Protein AF-B7KST6-F1 (afdb_monomer)

Sequence (78 aa):
MAEIRLITPKEAPSPDQSHVLIAPAPDGRFIARGSVSSDRDGTFWDPQPFDTVEAAIADAQAWAKQNDVPHIFVRERA

Mean predicted aligned error: 4.1 Å

Radius of gyration: 11.76 Å; Cα contacts (8 Å, |Δi|>4): 158; chains: 1; bounding box: 32×22×29 Å

Solvent-accessible surface area (backbone atoms only — not comparable to full-atom values): 4515 Å² total; per-residue (Å²): 130,57,46,79,41,83,36,54,75,88,58,75,81,65,84,81,50,39,31,31,43,34,35,70,42,98,88,66,31,28,42,43,40,35,41,37,61,50,102,84,64,70,51,73,44,72,66,80,68,24,83,40,68,67,60,43,49,54,53,49,51,55,53,24,62,77,68,74,24,58,36,35,37,38,37,48,82,125

Foldseek 3Di:
DADEAEDEPPDDDDPQAWEKEWEADPVQWIWIWTWHRDDPDIDIDTDPTHNDPVVNVVVRVVVCVVRVHRYYYYYDDD

Structure (mmCIF, N/CA/C/O backbone):
data_AF-B7KST6-F1
#
_entry.id   AF-B7KST6-F1
#
loop_
_atom_site.group_PDB
_atom_site.id
_atom_site.type_symbol
_atom_site.label_atom_id
_atom_site.label_alt_id
_atom_site.label_comp_id
_atom_site.label_asym_id
_atom_site.label_entity_id
_atom_site.label_seq_id
_atom_site.pdbx_PDB_ins_code
_atom_site.Cartn_x
_atom_site.Cartn_y
_atom_site.Cartn_z
_atom_site.occupancy
_atom_site.B_iso_or_equiv
_atom_site.auth_seq_id
_atom_site.auth_comp_id
_atom_site.auth_asym_id
_atom_site.auth_atom_id
_atom_site.pdbx_PDB_model_num
ATOM 1 N N . MET A 1 1 ? 9.197 -11.072 -8.221 1.00 73.06 1 MET A N 1
ATOM 2 C CA . MET A 1 1 ? 7.913 -10.609 -7.642 1.00 73.06 1 MET A CA 1
ATOM 3 C C . MET A 1 1 ? 8.264 -9.805 -6.407 1.00 73.06 1 MET A C 1
ATOM 5 O O . MET A 1 1 ? 9.196 -10.214 -5.725 1.00 73.06 1 MET A O 1
ATOM 9 N N . ALA A 1 2 ? 7.598 -8.676 -6.167 1.00 88.94 2 ALA A N 1
ATOM 10 C CA . ALA A 1 2 ? 7.892 -7.837 -5.008 1.00 88.94 2 ALA A CA 1
ATOM 11 C C . ALA A 1 2 ? 7.563 -8.574 -3.702 1.00 88.94 2 ALA A C 1
ATOM 13 O O . ALA A 1 2 ? 6.569 -9.301 -3.625 1.00 88.94 2 ALA A O 1
ATOM 14 N N . GLU A 1 3 ? 8.397 -8.387 -2.687 1.00 93.56 3 GLU A N 1
ATOM 15 C CA . GLU A 1 3 ? 8.190 -8.954 -1.362 1.00 93.56 3 GLU A CA 1
ATOM 16 C C . GLU A 1 3 ? 7.203 -8.094 -0.572 1.00 93.56 3 GLU A C 1
ATOM 18 O O . GLU A 1 3 ? 7.380 -6.878 -0.462 1.00 93.56 3 GLU A O 1
AT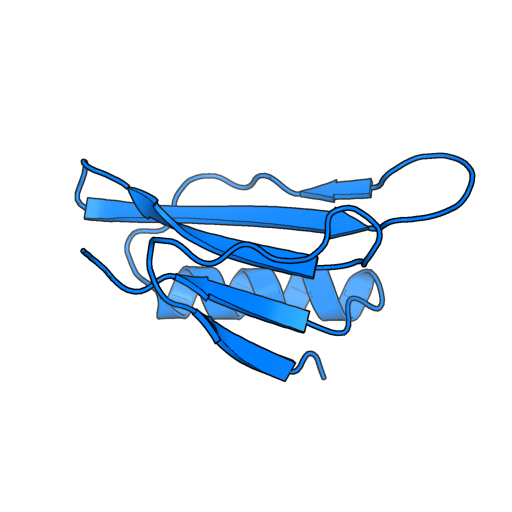OM 23 N N . ILE A 1 4 ? 6.170 -8.727 -0.013 1.00 94.00 4 ILE A N 1
ATOM 24 C CA . ILE A 1 4 ? 5.184 -8.051 0.832 1.00 94.00 4 ILE A CA 1
ATOM 25 C C . ILE A 1 4 ? 5.637 -8.147 2.289 1.00 94.00 4 ILE A C 1
ATOM 27 O O . ILE A 1 4 ? 5.840 -9.246 2.805 1.00 94.00 4 ILE A O 1
ATOM 31 N N . ARG A 1 5 ? 5.756 -7.001 2.962 1.00 93.62 5 ARG A N 1
ATOM 32 C CA . ARG A 1 5 ? 6.119 -6.896 4.379 1.00 93.62 5 ARG A CA 1
ATOM 33 C C . ARG A 1 5 ? 5.034 -6.169 5.158 1.00 93.62 5 ARG A C 1
ATOM 35 O O . ARG A 1 5 ? 4.610 -5.086 4.764 1.00 93.62 5 ARG A O 1
ATOM 42 N N . LEU A 1 6 ? 4.619 -6.744 6.281 1.00 92.50 6 LEU A N 1
ATOM 43 C CA . LEU A 1 6 ? 3.768 -6.051 7.245 1.00 92.50 6 LEU A CA 1
ATOM 44 C C . LEU A 1 6 ? 4.644 -5.159 8.124 1.00 92.50 6 LEU A C 1
ATOM 46 O O . LEU A 1 6 ? 5.674 -5.618 8.615 1.00 92.50 6 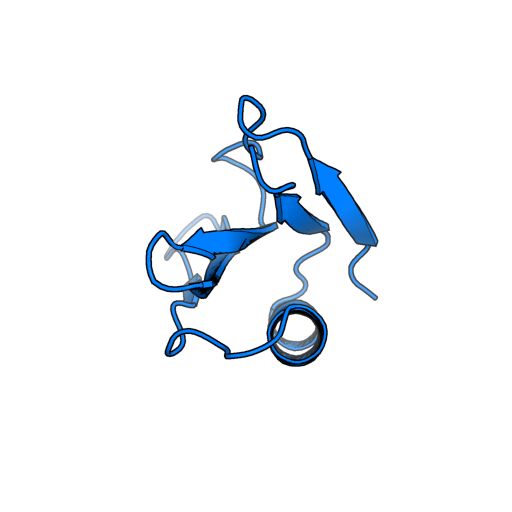LEU A O 1
ATOM 50 N N . ILE A 1 7 ? 4.241 -3.903 8.306 1.00 93.75 7 ILE A N 1
ATOM 51 C CA . ILE A 1 7 ? 4.952 -2.944 9.154 1.00 93.75 7 ILE A CA 1
ATOM 52 C C . ILE A 1 7 ? 4.017 -2.328 10.185 1.00 93.75 7 ILE A C 1
ATOM 54 O O . ILE A 1 7 ? 2.833 -2.090 9.925 1.00 93.75 7 ILE A O 1
ATOM 58 N N . THR A 1 8 ? 4.572 -2.005 11.349 1.00 91.00 8 THR A N 1
ATOM 59 C CA . THR A 1 8 ? 3.808 -1.333 12.403 1.00 91.00 8 THR A CA 1
ATOM 60 C C . THR A 1 8 ? 3.462 0.111 12.002 1.00 91.00 8 THR A C 1
ATOM 62 O O . THR A 1 8 ? 4.136 0.707 11.154 1.00 91.00 8 THR A O 1
ATOM 65 N N . PRO A 1 9 ? 2.468 0.750 12.648 1.00 85.88 9 PRO A N 1
ATOM 66 C CA . PRO A 1 9 ? 2.119 2.146 12.372 1.00 85.88 9 PRO A CA 1
ATOM 67 C C . PRO A 1 9 ? 3.272 3.145 12.556 1.00 85.88 9 PRO A C 1
ATOM 69 O O . PRO A 1 9 ? 3.262 4.215 11.950 1.00 85.88 9 PRO A O 1
AT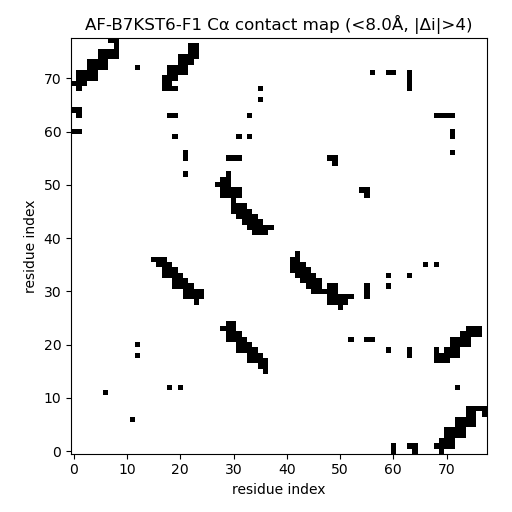OM 72 N N . LYS A 1 10 ? 4.254 2.804 13.403 1.00 85.62 10 LYS A N 1
ATOM 73 C CA . LYS A 1 10 ? 5.423 3.640 13.718 1.00 85.62 10 LYS A CA 1
ATOM 74 C C . LYS A 1 10 ? 6.611 3.393 12.791 1.00 85.62 10 LYS A C 1
ATOM 76 O O . LYS A 1 10 ? 7.557 4.174 12.808 1.00 85.62 10 LYS A O 1
ATOM 81 N N . GLU A 1 11 ? 6.576 2.320 12.013 1.00 87.12 11 GLU A N 1
ATOM 82 C CA . GLU A 1 11 ? 7.649 1.956 11.101 1.00 87.12 11 GLU A CA 1
ATOM 83 C C . GLU A 1 11 ? 7.388 2.564 9.715 1.00 87.12 11 GLU A C 1
ATOM 85 O O . GLU A 1 11 ? 6.242 2.706 9.269 1.00 87.12 11 GLU A O 1
ATOM 90 N N . ALA A 1 12 ? 8.455 2.981 9.040 1.00 81.88 12 ALA A N 1
ATOM 91 C CA . ALA A 1 12 ? 8.399 3.546 7.700 1.00 81.88 12 ALA A CA 1
ATOM 92 C C . ALA A 1 12 ? 9.533 2.961 6.848 1.00 81.88 12 ALA A C 1
ATOM 94 O O . ALA A 1 12 ? 10.633 2.756 7.366 1.00 81.88 12 ALA A O 1
ATOM 95 N N . PRO A 1 13 ? 9.283 2.693 5.557 1.00 83.38 13 PRO A N 1
ATOM 96 C CA . PRO A 1 13 ? 10.332 2.273 4.639 1.00 83.38 13 PRO A CA 1
ATOM 97 C C . PRO A 1 13 ? 11.394 3.363 4.465 1.00 83.38 13 PRO A C 1
ATOM 99 O O . PRO A 1 13 ? 11.102 4.555 4.578 1.00 83.38 13 PRO A O 1
ATOM 102 N N . SER A 1 14 ? 12.624 2.946 4.163 1.00 82.19 14 SER A N 1
ATOM 103 C CA . SER A 1 14 ? 13.725 3.870 3.886 1.00 82.19 14 SER A CA 1
ATOM 104 C C . SER A 1 14 ? 13.378 4.784 2.702 1.00 82.19 14 SER A C 1
ATOM 106 O O . SER A 1 14 ? 12.875 4.292 1.691 1.00 82.19 14 SER A O 1
ATOM 108 N N . PRO A 1 15 ? 13.654 6.095 2.776 1.00 75.56 15 PRO A N 1
ATOM 109 C CA . PRO A 1 15 ? 13.350 7.019 1.683 1.00 75.56 15 PRO A CA 1
ATOM 110 C C . PRO A 1 15 ? 14.220 6.773 0.441 1.00 75.56 15 PRO A C 1
ATOM 112 O O . PRO A 1 15 ? 13.775 7.032 -0.671 1.00 75.56 15 PRO A O 1
ATOM 115 N N . ASP A 1 16 ? 15.424 6.226 0.620 1.00 80.69 16 ASP A N 1
ATOM 116 C CA . ASP A 1 16 ? 16.388 5.989 -0.460 1.00 80.69 16 ASP A CA 1
ATOM 117 C C . ASP A 1 16 ? 16.140 4.695 -1.254 1.00 80.69 16 ASP A C 1
ATOM 119 O O . ASP A 1 16 ? 16.826 4.445 -2.245 1.00 80.69 16 ASP A O 1
ATOM 123 N N . GLN A 1 17 ? 15.173 3.863 -0.847 1.00 85.00 17 GLN A N 1
ATOM 124 C CA . GLN A 1 17 ? 14.865 2.601 -1.526 1.00 85.00 17 GLN A CA 1
ATOM 125 C C . GLN A 1 17 ? 13.563 2.697 -2.320 1.00 85.00 17 GLN A C 1
ATOM 127 O O . GLN A 1 17 ? 12.582 3.283 -1.857 1.00 85.00 17 GLN A O 1
ATOM 132 N N . SER A 1 18 ? 13.516 2.042 -3.476 1.00 90.00 18 SER A N 1
ATOM 133 C CA . SER A 1 18 ? 12.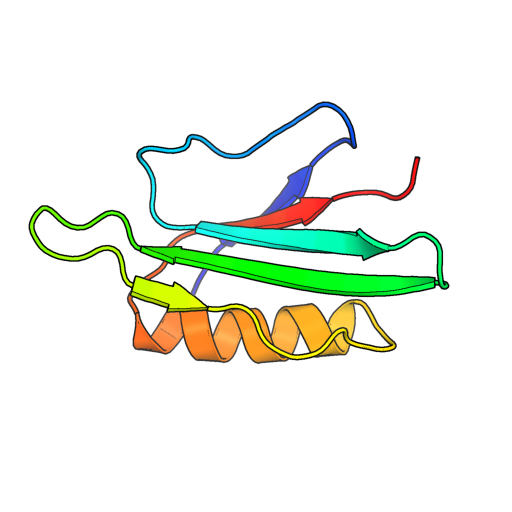273 1.867 -4.225 1.00 90.00 18 SER A CA 1
ATOM 134 C C . SER A 1 18 ? 11.302 0.989 -3.438 1.00 90.00 18 SER A C 1
ATOM 136 O O . SER A 1 18 ? 11.639 -0.133 -3.048 1.00 90.00 18 SER A O 1
ATOM 138 N N . HIS A 1 19 ? 10.095 1.489 -3.189 1.00 92.88 19 HIS A N 1
ATOM 139 C CA . HIS A 1 19 ? 9.087 0.781 -2.409 1.00 92.88 19 HIS A CA 1
ATOM 140 C C . HIS A 1 19 ? 7.664 1.224 -2.742 1.00 92.88 19 HIS A C 1
ATOM 142 O O . HIS A 1 19 ? 7.431 2.315 -3.257 1.00 92.88 19 HIS A O 1
ATOM 148 N N . VAL A 1 20 ? 6.699 0.386 -2.370 1.00 94.62 20 VAL A N 1
ATOM 149 C CA . VAL A 1 20 ? 5.293 0.770 -2.229 1.00 94.62 20 VAL A CA 1
ATOM 150 C C . VAL A 1 20 ? 4.912 0.726 -0.756 1.00 94.62 20 VAL A C 1
ATOM 152 O O . VAL A 1 20 ? 5.288 -0.205 -0.057 1.00 94.62 20 VAL A O 1
ATOM 155 N N . LEU A 1 21 ? 4.157 1.707 -0.279 1.00 94.38 21 LEU A N 1
ATOM 156 C CA . LEU A 1 21 ? 3.549 1.738 1.043 1.00 94.38 21 LEU A CA 1
ATOM 157 C C . LEU A 1 21 ? 2.028 1.763 0.902 1.00 94.38 21 LEU A C 1
ATOM 159 O O . LEU A 1 21 ? 1.474 2.679 0.303 1.00 94.38 21 LEU A O 1
ATOM 163 N N . ILE A 1 22 ? 1.357 0.785 1.497 1.00 95.62 22 ILE A N 1
ATOM 164 C CA . ILE A 1 22 ? -0.096 0.720 1.633 1.00 95.62 22 ILE A CA 1
ATOM 165 C C . ILE A 1 22 ? -0.430 1.021 3.090 1.00 95.62 22 ILE A C 1
ATOM 167 O O . ILE A 1 22 ? 0.059 0.342 3.991 1.00 95.62 22 ILE A O 1
ATOM 171 N N . ALA A 1 23 ? -1.258 2.032 3.334 1.00 95.00 23 ALA A N 1
ATOM 172 C CA . ALA A 1 23 ? -1.656 2.437 4.673 1.00 95.00 23 ALA A CA 1
ATOM 173 C C . ALA A 1 23 ? -3.178 2.604 4.788 1.00 95.00 23 ALA A C 1
ATOM 175 O O . ALA A 1 23 ? -3.811 3.129 3.869 1.00 95.00 23 ALA A O 1
ATOM 176 N N . PRO A 1 24 ? -3.780 2.196 5.918 1.00 93.19 24 PRO A N 1
ATOM 177 C CA . PRO A 1 24 ? -5.180 2.471 6.193 1.00 93.19 24 PRO A CA 1
ATOM 178 C C . PRO A 1 24 ? -5.396 3.975 6.383 1.00 93.19 24 PRO A C 1
ATOM 180 O O . PRO A 1 24 ? -4.615 4.656 7.052 1.00 93.19 24 PRO A O 1
ATOM 183 N N . ALA A 1 25 ? -6.479 4.481 5.810 1.00 90.44 25 ALA A N 1
ATOM 184 C CA . ALA A 1 25 ? -6.935 5.850 5.958 1.00 90.44 25 ALA A CA 1
ATOM 185 C C . ALA A 1 25 ? -8.062 5.950 7.010 1.00 90.44 25 ALA A C 1
ATOM 187 O O . ALA A 1 25 ? -8.750 4.958 7.278 1.00 90.44 25 ALA A O 1
ATOM 188 N N . PRO A 1 26 ? -8.278 7.136 7.618 1.00 87.75 26 PRO A N 1
ATOM 189 C CA . PRO A 1 26 ? -9.299 7.328 8.656 1.00 87.75 26 PRO A CA 1
ATOM 190 C C . PRO A 1 26 ? -10.735 7.061 8.189 1.00 87.75 26 PRO A C 1
ATOM 192 O O . PRO A 1 26 ? -11.602 6.763 9.003 1.00 87.75 26 PRO A O 1
ATOM 195 N N . ASP A 1 27 ? -10.989 7.165 6.886 1.00 90.56 27 ASP A N 1
ATOM 196 C CA . ASP A 1 27 ? -12.281 6.896 6.252 1.00 90.56 27 ASP A CA 1
ATOM 197 C C . ASP A 1 27 ? -12.532 5.399 5.994 1.00 90.56 27 ASP A C 1
ATOM 199 O O . ASP A 1 27 ? -13.563 5.026 5.442 1.00 90.56 27 ASP A O 1
ATOM 203 N N . GLY A 1 28 ? -11.603 4.531 6.404 1.00 88.31 28 GLY A N 1
ATOM 204 C CA . GLY A 1 28 ? -11.710 3.083 6.277 1.00 88.31 28 GLY A CA 1
ATOM 205 C C . GLY A 1 28 ? -11.122 2.512 4.987 1.00 88.31 28 GLY A C 1
ATOM 206 O O . GLY A 1 28 ? -10.981 1.290 4.911 1.00 88.31 28 GLY A O 1
ATOM 207 N N . ARG A 1 29 ? -10.726 3.360 4.028 1.00 94.69 29 ARG A N 1
ATOM 208 C CA . ARG A 1 29 ? -10.066 2.960 2.774 1.00 94.69 29 ARG A CA 1
ATOM 209 C C . ARG A 1 29 ? -8.563 2.736 2.964 1.00 94.69 29 ARG A C 1
ATOM 211 O O . ARG A 1 29 ? -8.014 2.957 4.043 1.00 94.69 29 ARG A O 1
ATOM 218 N N . PHE A 1 30 ? -7.888 2.294 1.909 1.00 94.38 30 PHE A N 1
ATOM 219 C CA . PHE A 1 30 ? -6.448 2.054 1.865 1.00 94.38 30 PHE A CA 1
ATOM 220 C C . PHE A 1 30 ? -5.789 2.977 0.844 1.00 94.38 30 PHE A C 1
ATOM 222 O O . PHE A 1 30 ? -6.153 2.986 -0.328 1.00 94.38 30 PHE A O 1
ATOM 229 N N . ILE A 1 31 ? -4.803 3.748 1.288 1.00 94.69 31 ILE A N 1
ATOM 230 C CA . ILE A 1 31 ? -3.983 4.605 0.431 1.00 94.69 31 ILE A CA 1
ATOM 231 C C . ILE A 1 31 ? -2.730 3.821 0.068 1.00 94.69 31 ILE A C 1
ATOM 233 O O . ILE A 1 31 ? -2.024 3.355 0.962 1.00 94.69 31 ILE A O 1
ATOM 237 N N . ALA A 1 32 ? -2.444 3.699 -1.224 1.00 94.75 32 ALA A N 1
ATOM 238 C CA . ALA A 1 32 ? -1.206 3.115 -1.714 1.00 94.75 32 ALA A CA 1
ATOM 239 C C . ALA A 1 32 ? -0.317 4.217 -2.297 1.00 94.75 32 ALA A C 1
ATOM 241 O O . ALA A 1 32 ? -0.808 5.118 -2.968 1.00 94.75 32 ALA A O 1
ATOM 242 N N . ARG A 1 33 ? 0.984 4.160 -2.015 1.00 93.25 33 ARG A N 1
ATOM 243 C CA . ARG A 1 33 ? 1.981 5.102 -2.531 1.00 93.25 33 ARG A CA 1
ATOM 244 C C . ARG A 1 33 ? 3.240 4.377 -2.938 1.00 93.25 33 ARG A C 1
ATOM 246 O O . ARG A 1 33 ? 3.862 3.726 -2.110 1.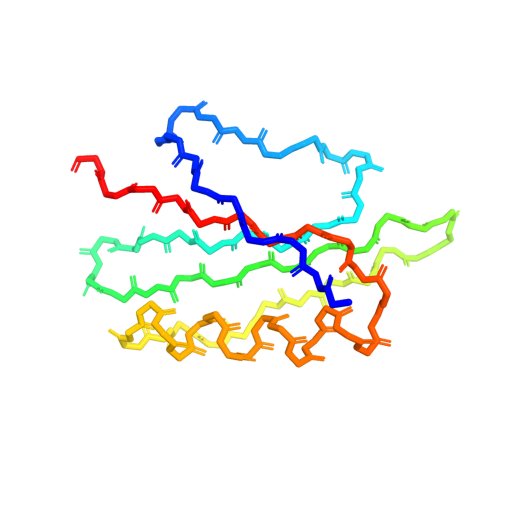00 93.25 33 ARG A O 1
ATOM 253 N N . GLY A 1 34 ? 3.616 4.500 -4.197 1.00 91.31 34 GLY A N 1
ATOM 254 C CA . GLY A 1 34 ? 4.828 3.944 -4.775 1.00 91.31 34 GLY A CA 1
ATOM 255 C C . GLY A 1 34 ? 5.852 5.036 -5.026 1.00 91.31 34 GLY A C 1
ATOM 256 O O . GLY A 1 34 ? 5.507 6.129 -5.473 1.00 91.31 34 GLY A O 1
ATOM 257 N N . SER A 1 35 ? 7.110 4.725 -4.753 1.00 89.06 35 SER A N 1
ATOM 258 C CA . SER A 1 35 ? 8.253 5.560 -5.094 1.00 89.06 35 SER A CA 1
ATOM 259 C C . SER A 1 35 ? 9.351 4.682 -5.674 1.00 89.06 35 SER A C 1
ATOM 261 O O . SER A 1 35 ? 9.712 3.663 -5.081 1.00 89.06 35 SER A O 1
ATOM 263 N N . VAL A 1 36 ? 9.887 5.077 -6.824 1.00 87.38 36 VAL A N 1
ATOM 264 C CA . VAL A 1 36 ? 11.120 4.521 -7.382 1.00 87.38 36 VAL A CA 1
ATOM 265 C C . VAL A 1 36 ? 12.233 5.524 -7.137 1.00 87.38 36 VAL A C 1
ATOM 267 O O . VAL A 1 36 ? 12.206 6.633 -7.673 1.00 87.38 36 VAL A O 1
ATOM 270 N N . SER A 1 37 ? 13.219 5.117 -6.343 1.00 76.50 37 SER A N 1
ATOM 271 C CA . SER A 1 37 ? 14.449 5.877 -6.167 1.00 76.50 37 SER A CA 1
ATOM 272 C C . SER A 1 37 ? 15.347 5.586 -7.371 1.00 76.50 37 SER A C 1
ATOM 274 O O . SER A 1 37 ? 15.818 4.464 -7.558 1.00 76.50 37 SER A O 1
ATOM 276 N N . SER A 1 38 ? 15.509 6.558 -8.263 1.00 68.75 38 SER A N 1
ATOM 277 C CA . SER A 1 38 ? 16.441 6.498 -9.393 1.00 68.75 38 SER A CA 1
ATOM 278 C C . SER A 1 38 ? 17.125 7.848 -9.547 1.00 68.75 38 SER A C 1
ATOM 280 O O . SER A 1 38 ? 16.505 8.884 -9.319 1.00 68.75 38 SER A O 1
ATOM 282 N N . ASP A 1 39 ? 18.393 7.833 -9.960 1.00 59.16 39 ASP A N 1
ATOM 283 C CA . ASP A 1 39 ? 19.319 8.974 -9.957 1.00 59.16 39 ASP A CA 1
ATOM 284 C C . ASP A 1 39 ? 18.876 10.234 -10.724 1.00 59.16 39 ASP A C 1
ATOM 286 O O . ASP A 1 39 ? 19.586 11.240 -10.667 1.00 59.16 39 ASP A O 1
ATOM 290 N N . ARG A 1 40 ? 17.774 10.217 -11.493 1.00 54.47 40 ARG A N 1
ATOM 291 C CA . ARG A 1 40 ? 17.416 11.359 -12.360 1.00 54.47 40 ARG A CA 1
ATOM 292 C C . ARG A 1 40 ? 15.978 11.857 -12.306 1.00 54.47 40 ARG A C 1
ATOM 294 O O . ARG A 1 40 ? 15.815 13.063 -12.372 1.00 54.47 40 ARG A O 1
ATOM 301 N N . ASP A 1 41 ? 14.976 11.018 -12.076 1.00 64.94 41 ASP A N 1
ATOM 302 C CA . ASP A 1 41 ? 13.593 11.469 -11.887 1.00 64.94 41 ASP A CA 1
ATOM 303 C C . ASP A 1 41 ? 12.854 10.401 -11.076 1.00 64.94 41 ASP A C 1
ATOM 305 O O . ASP A 1 41 ? 12.695 9.264 -11.527 1.00 64.94 41 ASP A O 1
ATOM 309 N N . GLY A 1 42 ? 12.447 10.731 -9.849 1.00 72.38 42 GLY A N 1
ATOM 310 C CA . GLY A 1 42 ? 11.680 9.806 -9.018 1.00 72.38 42 GLY A CA 1
ATOM 311 C C . GLY A 1 42 ? 10.353 9.476 -9.698 1.00 72.38 42 GLY A C 1
ATOM 312 O O . GLY A 1 42 ? 9.567 10.375 -9.996 1.00 72.38 42 GLY A O 1
ATOM 313 N N . THR A 1 43 ? 10.095 8.194 -9.962 1.00 86.00 43 THR A N 1
ATOM 314 C CA . THR A 1 43 ? 8.785 7.764 -10.467 1.00 86.00 43 THR A CA 1
ATOM 315 C C . THR A 1 43 ? 7.868 7.535 -9.278 1.00 86.00 43 THR A C 1
ATOM 317 O O . THR A 1 43 ? 8.148 6.689 -8.428 1.00 86.00 43 THR A O 1
ATOM 320 N N . PHE A 1 44 ? 6.772 8.286 -9.225 1.00 89.00 44 PHE A N 1
ATOM 321 C CA . PHE A 1 44 ? 5.781 8.190 -8.160 1.00 89.00 44 PHE A CA 1
ATOM 322 C C . PHE A 1 44 ? 4.493 7.546 -8.663 1.00 89.00 44 PHE A C 1
ATOM 324 O O . PHE A 1 44 ? 4.101 7.709 -9.819 1.00 89.00 44 PHE A O 1
ATOM 331 N N . TRP A 1 45 ? 3.818 6.840 -7.764 1.00 93.00 45 TRP A N 1
ATOM 332 C CA . TRP A 1 45 ? 2.515 6.235 -8.002 1.00 93.00 45 TRP A CA 1
ATOM 333 C C . TRP A 1 45 ? 1.606 6.509 -6.810 1.00 93.00 45 TRP A C 1
ATOM 335 O O . TRP A 1 45 ? 1.908 6.104 -5.693 1.00 93.00 45 TRP A O 1
ATOM 345 N N . ASP A 1 46 ? 0.517 7.235 -7.045 1.00 92.44 46 ASP A N 1
ATOM 346 C CA . ASP A 1 46 ? -0.489 7.608 -6.043 1.00 92.44 46 ASP A CA 1
ATOM 347 C C . ASP A 1 46 ? -1.873 7.407 -6.696 1.00 92.44 46 ASP A C 1
ATOM 349 O O . ASP A 1 46 ? -2.424 8.328 -7.303 1.00 92.44 46 ASP A O 1
ATOM 353 N N . PRO A 1 47 ? -2.383 6.162 -6.731 1.00 93.75 47 PRO A N 1
ATOM 354 C CA . PRO A 1 47 ? -3.713 5.857 -7.248 1.00 93.75 47 PRO A CA 1
ATOM 355 C C . PRO A 1 47 ? -4.807 6.378 -6.307 1.00 93.75 47 PRO A C 1
ATOM 357 O O . PRO A 1 47 ? -4.557 6.800 -5.176 1.00 93.75 47 PRO A O 1
ATOM 360 N N . GLN A 1 48 ? -6.062 6.287 -6.754 1.00 94.38 48 GLN A N 1
ATOM 361 C CA . GLN A 1 48 ? -7.191 6.523 -5.856 1.00 94.38 48 GLN A CA 1
ATOM 362 C C . GLN A 1 48 ? -7.196 5.512 -4.693 1.00 94.38 48 GLN A C 1
ATOM 364 O O . GLN A 1 48 ? -6.748 4.378 -4.870 1.00 94.38 48 GLN A O 1
ATOM 369 N N . PRO A 1 49 ? -7.722 5.89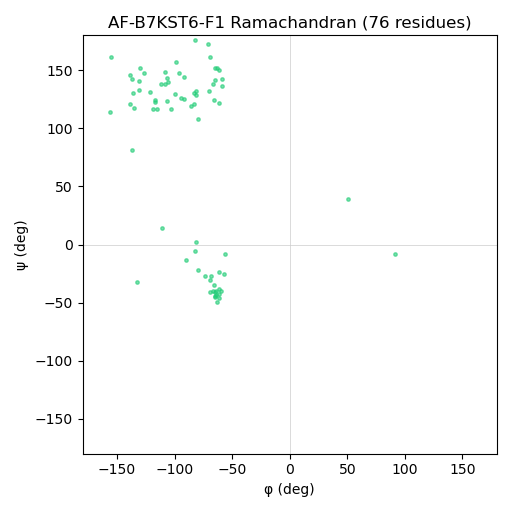1 -3.512 1.00 94.69 49 PRO A N 1
ATOM 370 C CA . PRO A 1 49 ? -7.827 4.976 -2.383 1.00 94.69 49 PRO A CA 1
ATOM 371 C C . PRO A 1 49 ? -8.673 3.744 -2.715 1.00 94.69 49 PRO A C 1
ATOM 373 O O . PRO A 1 49 ? -9.712 3.855 -3.365 1.00 94.69 49 PRO A O 1
ATOM 376 N N . PHE A 1 50 ? -8.260 2.594 -2.196 1.00 95.81 50 PHE A N 1
ATOM 377 C CA . PHE A 1 50 ? -8.924 1.309 -2.392 1.00 95.81 50 PHE A CA 1
ATOM 378 C C . PHE A 1 50 ? -9.869 0.989 -1.234 1.00 95.81 50 PHE A C 1
ATOM 380 O O . PHE A 1 50 ? -9.581 1.313 -0.082 1.00 95.81 50 PHE A O 1
ATOM 387 N N . ASP A 1 51 ? -10.962 0.285 -1.514 1.00 94.56 51 ASP A N 1
ATOM 388 C CA . ASP A 1 51 ? -11.898 -0.166 -0.477 1.00 94.56 51 ASP A CA 1
ATOM 389 C C . ASP A 1 51 ? -11.348 -1.335 0.357 1.00 94.56 51 ASP A C 1
ATOM 391 O O . ASP A 1 51 ? -11.702 -1.490 1.525 1.00 94.56 51 ASP A O 1
ATOM 395 N N . THR A 1 52 ? -10.458 -2.152 -0.218 1.00 94.94 52 THR A N 1
ATOM 396 C CA . THR A 1 52 ? -9.880 -3.333 0.439 1.00 94.94 52 THR A CA 1
ATOM 397 C C . THR A 1 52 ? -8.360 -3.362 0.331 1.00 94.94 52 THR A C 1
ATOM 399 O O . THR A 1 52 ? -7.765 -2.863 -0.628 1.00 94.94 52 THR A O 1
ATOM 402 N N . VAL A 1 53 ? -7.720 -3.988 1.323 1.00 93.12 53 VAL A N 1
ATOM 403 C CA . VAL A 1 53 ? -6.264 -4.172 1.332 1.00 93.12 53 VAL A CA 1
ATOM 404 C C . VAL A 1 53 ? -5.817 -5.089 0.195 1.00 93.12 53 VAL A C 1
ATOM 406 O O . VAL A 1 53 ? -4.775 -4.853 -0.406 1.00 93.12 53 VAL A O 1
ATOM 409 N N . GLU A 1 54 ? -6.619 -6.097 -0.158 1.00 94.25 54 GLU A N 1
ATOM 410 C CA . GLU A 1 54 ? -6.301 -7.014 -1.255 1.00 94.25 54 GLU A CA 1
ATOM 411 C C . GLU A 1 54 ? -6.276 -6.302 -2.610 1.00 94.25 54 GLU A C 1
ATOM 413 O O . GLU A 1 54 ? -5.370 -6.550 -3.404 1.00 94.25 54 GLU A O 1
ATOM 418 N N . ALA A 1 55 ? -7.216 -5.380 -2.860 1.00 95.56 55 ALA A N 1
ATOM 419 C CA . ALA A 1 55 ? -7.223 -4.579 -4.084 1.00 95.56 55 ALA A CA 1
ATOM 420 C C . ALA A 1 55 ? -5.991 -3.666 -4.159 1.00 95.56 55 ALA A C 1
ATOM 422 O O . ALA A 1 55 ? -5.329 -3.613 -5.196 1.00 95.56 55 ALA A O 1
ATOM 423 N N . ALA A 1 56 ? -5.635 -3.022 -3.041 1.00 95.75 56 ALA A N 1
ATOM 424 C CA . ALA A 1 56 ? -4.429 -2.204 -2.957 1.00 95.75 56 ALA A CA 1
ATOM 425 C C . ALA A 1 56 ? -3.154 -3.027 -3.212 1.00 95.75 56 ALA A C 1
ATOM 427 O O . ALA A 1 56 ? -2.268 -2.581 -3.938 1.00 95.75 56 ALA A O 1
ATOM 428 N N . ILE A 1 57 ? -3.062 -4.239 -2.649 1.00 95.50 57 ILE A N 1
ATOM 429 C CA . ILE A 1 57 ? -1.925 -5.148 -2.859 1.00 95.50 57 ILE A CA 1
ATOM 430 C C . ILE A 1 57 ? -1.846 -5.590 -4.322 1.00 95.50 57 ILE A C 1
ATOM 432 O O . ILE A 1 57 ? -0.754 -5.595 -4.885 1.00 95.50 57 ILE A O 1
ATOM 436 N N . ALA A 1 58 ? -2.969 -5.947 -4.946 1.00 95.81 58 ALA A N 1
ATOM 437 C CA . ALA A 1 58 ? -2.989 -6.396 -6.335 1.00 95.81 58 ALA A CA 1
ATOM 438 C C . ALA A 1 58 ? -2.490 -5.305 -7.299 1.00 95.81 58 ALA A C 1
ATOM 440 O O . ALA A 1 58 ? -1.632 -5.576 -8.144 1.00 95.81 58 ALA A O 1
ATOM 441 N N . ASP A 1 59 ? -2.966 -4.067 -7.135 1.00 96.31 59 ASP A N 1
ATOM 442 C CA . ASP A 1 59 ? -2.541 -2.939 -7.972 1.00 96.31 59 ASP A CA 1
ATOM 443 C C . ASP A 1 59 ? -1.076 -2.559 -7.692 1.00 96.31 59 ASP A C 1
ATOM 445 O O . ASP A 1 59 ? -0.276 -2.385 -8.615 1.00 96.31 59 ASP A O 1
ATOM 449 N N . ALA A 1 60 ? -0.672 -2.569 -6.415 1.00 95.50 60 ALA A N 1
ATOM 450 C CA . ALA A 1 60 ? 0.717 -2.369 -6.011 1.00 95.50 60 ALA A CA 1
ATOM 451 C C . ALA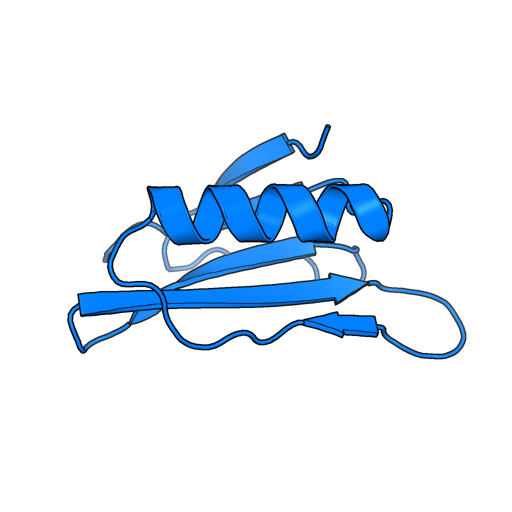 A 1 60 ? 1.660 -3.419 -6.612 1.00 95.50 60 ALA A C 1
ATOM 453 O O . ALA A 1 60 ? 2.758 -3.077 -7.038 1.00 95.50 60 ALA A O 1
ATOM 454 N N . GLN A 1 61 ? 1.256 -4.690 -6.677 1.00 95.31 61 GLN A N 1
ATOM 455 C CA . GLN A 1 61 ? 2.048 -5.755 -7.297 1.00 95.31 61 GLN A CA 1
ATOM 456 C C . GLN A 1 61 ? 2.197 -5.559 -8.806 1.00 95.31 61 GLN A C 1
ATOM 458 O O . GLN A 1 61 ? 3.280 -5.806 -9.345 1.00 95.31 61 GLN A O 1
ATOM 463 N N . ALA A 1 62 ? 1.136 -5.120 -9.488 1.00 95.38 62 ALA A N 1
ATOM 464 C CA . ALA A 1 62 ? 1.182 -4.822 -10.914 1.00 95.38 62 ALA A CA 1
ATOM 465 C C . ALA A 1 62 ? 2.149 -3.666 -11.199 1.00 95.38 62 ALA A C 1
ATOM 467 O O . ALA A 1 62 ? 3.056 -3.808 -12.025 1.00 95.38 62 ALA A O 1
ATOM 468 N N . TRP A 1 63 ? 2.021 -2.567 -10.453 1.00 94.56 63 TRP A N 1
ATOM 469 C CA . TRP A 1 63 ? 2.907 -1.416 -10.586 1.00 94.56 63 TRP A CA 1
ATOM 470 C C . TRP A 1 63 ? 4.354 -1.749 -10.202 1.00 94.56 63 TRP A C 1
ATOM 472 O O . TRP A 1 63 ? 5.281 -1.431 -10.949 1.00 94.56 63 TRP A O 1
ATOM 482 N N . ALA A 1 64 ? 4.563 -2.457 -9.089 1.00 93.56 64 ALA A N 1
ATOM 483 C CA . ALA A 1 64 ? 5.890 -2.856 -8.632 1.00 93.56 64 ALA A CA 1
ATOM 484 C C . ALA A 1 64 ? 6.599 -3.756 -9.649 1.00 93.56 64 ALA A C 1
ATOM 486 O O . ALA A 1 64 ? 7.789 -3.591 -9.893 1.00 93.56 64 ALA A O 1
ATOM 487 N N . LYS A 1 65 ? 5.869 -4.668 -10.302 1.00 93.38 65 LYS A N 1
ATOM 488 C CA . LYS A 1 65 ? 6.414 -5.507 -11.376 1.00 93.38 65 LYS A CA 1
ATOM 489 C C . LYS A 1 65 ? 6.843 -4.684 -12.594 1.00 93.38 65 LYS A C 1
ATOM 491 O O . LYS A 1 65 ? 7.854 -5.009 -13.203 1.00 93.38 65 LYS A O 1
ATOM 496 N N . GLN A 1 66 ? 6.077 -3.661 -12.967 1.00 92.25 66 GLN A N 1
ATOM 497 C CA . GLN A 1 66 ? 6.395 -2.809 -14.116 1.00 92.25 66 GLN A CA 1
ATOM 498 C C . GLN A 1 66 ? 7.629 -1.927 -13.871 1.00 92.25 66 GLN A C 1
ATOM 500 O O . GLN A 1 66 ? 8.348 -1.619 -14.817 1.00 92.25 66 GLN A O 1
ATOM 505 N N . ASN A 1 67 ? 7.869 -1.538 -12.618 1.00 91.06 67 ASN A N 1
ATOM 506 C CA . ASN A 1 67 ? 8.902 -0.571 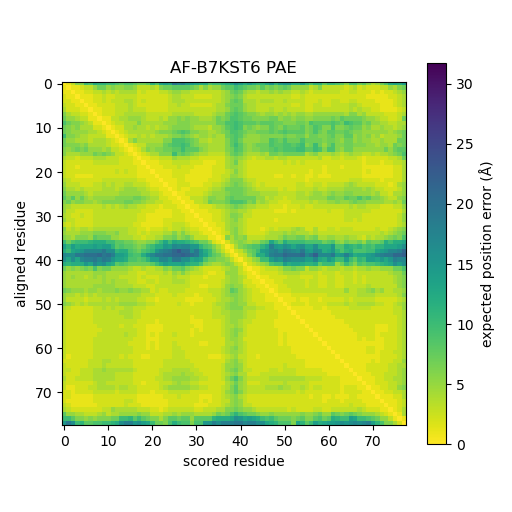-12.236 1.00 91.06 67 ASN A CA 1
ATOM 507 C C . ASN A 1 67 ? 10.067 -1.200 -11.450 1.00 91.06 67 ASN A C 1
ATOM 509 O O . ASN A 1 67 ? 10.837 -0.480 -10.823 1.00 91.06 67 ASN A O 1
ATOM 513 N N . ASP A 1 68 ? 10.168 -2.533 -11.461 1.00 89.94 68 ASP A N 1
ATOM 514 C CA . ASP A 1 68 ? 11.188 -3.321 -10.751 1.00 89.94 68 ASP A CA 1
ATOM 515 C C . ASP A 1 68 ? 11.323 -2.962 -9.255 1.00 89.94 68 ASP A C 1
ATOM 517 O O . ASP A 1 68 ? 12.407 -2.903 -8.681 1.00 89.94 68 ASP A O 1
ATOM 521 N N . VAL A 1 69 ? 10.190 -2.696 -8.596 1.00 91.94 69 VAL A N 1
ATOM 522 C CA . VAL A 1 69 ? 10.161 -2.335 -7.175 1.00 91.94 69 VAL A CA 1
ATOM 523 C C . VAL A 1 69 ? 10.209 -3.603 -6.318 1.00 91.94 69 VAL A C 1
ATOM 525 O O . VAL A 1 69 ? 9.307 -4.441 -6.412 1.00 91.94 69 VAL A O 1
ATOM 528 N N . PRO A 1 70 ? 11.223 -3.762 -5.448 1.00 91.31 70 PRO A N 1
ATOM 529 C CA . PRO A 1 70 ? 11.438 -5.011 -4.721 1.00 91.31 70 PRO A CA 1
ATOM 530 C C . PRO A 1 70 ? 10.525 -5.189 -3.503 1.00 91.31 70 PRO A 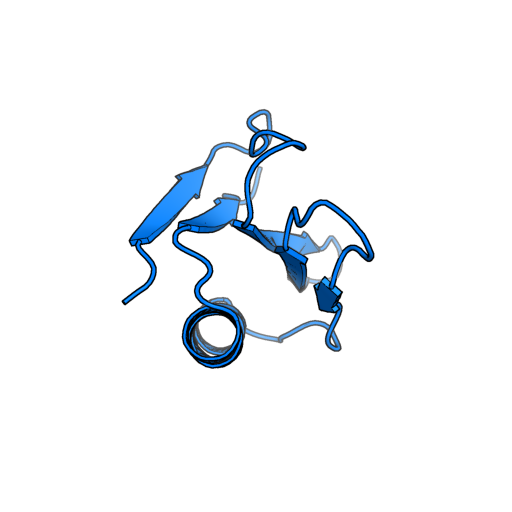C 1
ATOM 532 O O . PRO A 1 70 ? 10.317 -6.324 -3.073 1.00 91.31 70 PRO A O 1
ATOM 535 N N . HIS A 1 71 ? 9.974 -4.106 -2.945 1.00 92.62 71 HIS A N 1
ATOM 536 C CA . HIS A 1 71 ? 9.285 -4.139 -1.654 1.00 92.62 71 HIS A CA 1
ATOM 537 C C . HIS A 1 71 ? 7.915 -3.458 -1.686 1.00 92.62 71 HIS A C 1
ATOM 539 O O . HIS A 1 71 ? 7.778 -2.319 -2.135 1.00 92.62 71 HIS A O 1
ATOM 545 N N . ILE A 1 72 ? 6.914 -4.143 -1.133 1.00 95.06 72 ILE A N 1
ATOM 546 C CA . ILE A 1 72 ? 5.584 -3.608 -0.839 1.00 95.06 72 ILE A CA 1
ATOM 547 C C . ILE A 1 72 ? 5.380 -3.704 0.671 1.00 95.06 72 ILE A C 1
ATOM 549 O O . ILE A 1 72 ? 5.344 -4.790 1.241 1.00 95.06 72 ILE A O 1
ATOM 553 N N . PHE A 1 73 ? 5.232 -2.567 1.327 1.00 95.50 73 PHE A N 1
ATOM 554 C CA . PHE A 1 73 ? 4.978 -2.467 2.752 1.00 95.50 73 PHE A CA 1
ATOM 555 C C . PHE A 1 73 ? 3.490 -2.241 2.990 1.00 95.50 73 PHE A C 1
ATOM 557 O O . PHE A 1 73 ? 2.896 -1.340 2.403 1.00 95.50 73 PHE A O 1
ATOM 564 N N . VAL A 1 74 ? 2.887 -3.031 3.870 1.00 95.12 74 VAL A N 1
ATOM 565 C CA . VAL A 1 74 ? 1.491 -2.883 4.282 1.00 95.12 74 VAL A CA 1
ATOM 566 C C . VAL A 1 74 ? 1.482 -2.521 5.756 1.00 95.12 74 VAL A C 1
ATOM 568 O O . VAL A 1 74 ? 1.958 -3.279 6.599 1.00 95.12 74 VAL A O 1
ATOM 571 N N . ARG A 1 75 ? 0.972 -1.334 6.067 1.00 94.44 75 ARG A N 1
ATOM 572 C CA . ARG A 1 75 ? 0.917 -0.821 7.429 1.00 94.44 75 ARG A CA 1
ATOM 573 C C . ARG A 1 75 ? -0.304 -1.372 8.155 1.00 94.44 75 ARG A C 1
ATOM 575 O O . ARG A 1 75 ? -1.424 -1.288 7.652 1.00 94.44 75 ARG A O 1
ATOM 582 N N . GLU A 1 76 ? -0.083 -1.901 9.351 1.00 88.25 76 GLU A N 1
ATOM 583 C CA . GLU A 1 76 ? -1.158 -2.365 10.226 1.00 88.25 76 GLU A CA 1
ATOM 584 C C . GLU A 1 76 ? -2.056 -1.198 10.672 1.00 88.25 76 GLU A C 1
ATOM 586 O O . GLU A 1 76 ? -1.614 -0.047 10.762 1.00 88.25 76 GLU A O 1
ATOM 591 N N . ARG A 1 77 ? -3.335 -1.480 10.958 1.00 77.94 77 ARG A N 1
ATOM 592 C CA . ARG A 1 77 ? -4.194 -0.499 11.638 1.00 77.94 77 ARG A CA 1
ATOM 593 C C . ARG A 1 77 ? -3.720 -0.347 13.085 1.00 77.94 77 ARG A C 1
ATOM 595 O O . ARG A 1 77 ? -3.470 -1.350 13.748 1.00 77.94 77 ARG A O 1
ATOM 602 N N . ALA A 1 78 ? -3.575 0.903 13.522 1.00 66.88 78 ALA A N 1
ATOM 603 C CA . ALA A 1 78 ? -3.310 1.251 14.917 1.00 66.88 78 ALA A CA 1
ATOM 604 C C . ALA A 1 78 ? -4.548 1.037 15.795 1.00 66.88 78 ALA A C 1
ATOM 606 O O . ALA A 1 78 ? -5.673 1.164 15.254 1.00 66.88 78 ALA A O 1
#

pLDDT: mean 88.99, std 8.86, range [54.47, 96.31]

Secondary structure (DSSP, 8-state):
-PEEEEE-TT----TTS-EEEEEE-TTS-EEEEEEE--SS--EEE-PPPBSSHHHHHHHHHHHHHHTT--EEEEEPP-

Nearest PDB structures (foldseek):
  7eqg-assembly1_K  TM=7.046E-01  e=8.325E-02  Pseudomonas aeruginosa
  5l20-assembly1_A  TM=4.530E-01  e=1.596E-01  Bacteroides thetaiotaomicron VPI-5482
  2qrd-assembly3_B  TM=5.817E-01  e=9.882E-01  Schizosaccharomyces pombe
  2qr1-assembly1_B  TM=5.378E-01  e=1.201E+00  Schizosaccharomyces pombe
  4eku-assembly1_A  TM=4.709E-01  e=7.616E-01  Homo sapiens

Organism: Methylorubrum extorquens (strain CM4 / NCIMB 13688) (NCBI:txid440085)